Protein AF-A0AAQ2US62-F1 (afdb_monomer_lite)

Foldseek 3Di:
DPDQLVVLCVVLVHDLQQLCVQLVHGSVVSVVCNVCVVPDDPSSNVSNVRSCVVSVGPPDD

Radius of gyration: 10.41 Å; chains: 1; bounding box: 22×26×28 Å

Secondary structure (DSSP, 8-state):
----HHHHHHHH---HHHHHHHTTS-HHHHHHHHH-GGG--HHHHHHHHHHHHHTT-S---

Sequence (61 aa):
MAKNYRKMIKDSGVKMYEVAHEAHTNASNLSVWLRYPEDLNNSQKERLENALQKLNIGSSN

Organism: Oenococcus oeni (NCBI:txid1247)

Structure (mmCIF, N/CA/C/O backbone):
data_AF-A0AAQ2US62-F1
#
_entry.id   AF-A0AAQ2US62-F1
#
loop_
_atom_site.group_PDB
_atom_site.id
_atom_site.type_symbol
_atom_site.label_atom_id
_atom_site.label_alt_id
_atom_site.label_comp_id
_atom_site.label_asym_id
_atom_site.label_entity_id
_atom_site.label_seq_id
_atom_site.pdbx_PDB_ins_code
_atom_site.Cartn_x
_atom_site.Cartn_y
_atom_site.Cartn_z
_atom_site.occupancy
_atom_site.B_iso_or_equiv
_atom_site.auth_seq_id
_atom_site.auth_comp_id
_atom_site.auth_asym_id
_atom_site.auth_atom_id
_atom_site.pdbx_PDB_model_num
ATOM 1 N N . MET A 1 1 ? -0.736 -18.525 -1.195 1.00 49.50 1 MET A N 1
ATOM 2 C CA . MET A 1 1 ? -1.689 -17.392 -1.225 1.00 49.50 1 MET A CA 1
ATOM 3 C C . MET A 1 1 ? -0.903 -16.113 -1.484 1.00 49.50 1 MET A C 1
ATOM 5 O O . MET A 1 1 ? 0.038 -15.864 -0.741 1.00 49.50 1 MET A O 1
ATOM 9 N N . ALA A 1 2 ? -1.236 -15.325 -2.509 1.00 61.97 2 ALA A N 1
ATOM 10 C CA . ALA A 1 2 ? -0.646 -13.992 -2.669 1.00 61.97 2 ALA A CA 1
ATOM 11 C C . ALA A 1 2 ? -1.117 -13.077 -1.520 1.00 61.97 2 ALA A C 1
ATOM 13 O O . ALA A 1 2 ? -2.289 -13.128 -1.136 1.00 61.97 2 ALA A O 1
ATOM 14 N N . LYS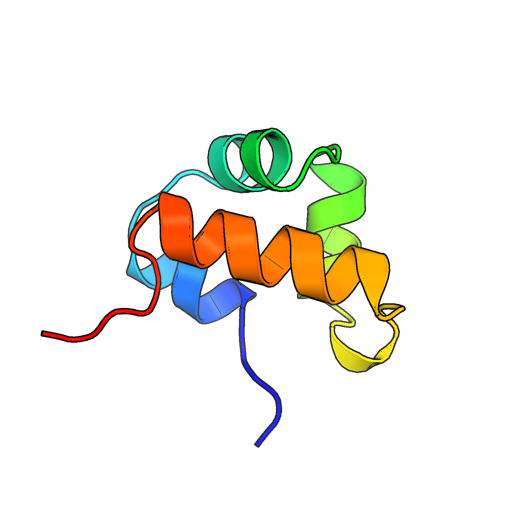 A 1 3 ? -0.216 -12.271 -0.940 1.00 73.81 3 LYS A N 1
ATOM 15 C CA . LYS A 1 3 ? -0.583 -11.292 0.097 1.00 73.81 3 LYS A CA 1
ATOM 16 C C . LYS A 1 3 ? -1.532 -10.259 -0.513 1.00 73.81 3 LYS A C 1
ATOM 18 O O . LYS A 1 3 ? -1.183 -9.590 -1.480 1.00 73.81 3 LYS A O 1
ATOM 23 N N . ASN A 1 4 ? -2.727 -10.108 0.056 1.00 89.38 4 ASN A N 1
ATOM 24 C CA . ASN A 1 4 ? -3.690 -9.109 -0.406 1.00 89.38 4 ASN A CA 1
ATOM 25 C C . ASN A 1 4 ? -3.478 -7.783 0.342 1.00 89.38 4 ASN A C 1
ATOM 27 O O . ASN A 1 4 ? -4.236 -7.440 1.252 1.00 89.38 4 ASN A O 1
ATOM 31 N N . TYR A 1 5 ? -2.436 -7.042 -0.046 1.00 92.81 5 TYR A N 1
ATOM 32 C CA . TYR A 1 5 ? -2.076 -5.761 0.573 1.00 92.81 5 TYR A CA 1
ATOM 33 C C . TYR A 1 5 ? -3.238 -4.757 0.558 1.00 92.81 5 TYR A C 1
ATOM 35 O O . TYR A 1 5 ? -3.468 -4.053 1.538 1.00 92.81 5 TYR A O 1
ATOM 43 N N . ARG A 1 6 ? -4.034 -4.733 -0.524 1.00 92.88 6 ARG A N 1
ATOM 44 C CA . ARG A 1 6 ? -5.194 -3.837 -0.642 1.00 92.88 6 ARG A CA 1
ATOM 45 C C . ARG A 1 6 ? -6.231 -4.105 0.444 1.00 92.88 6 ARG A C 1
ATOM 47 O O . ARG A 1 6 ? -6.771 -3.157 1.011 1.00 92.88 6 ARG A O 1
ATOM 54 N N . LYS A 1 7 ? -6.518 -5.381 0.718 1.00 92.50 7 LYS A N 1
ATOM 55 C CA . LYS A 1 7 ? -7.435 -5.774 1.789 1.00 92.50 7 LYS A CA 1
ATOM 56 C C . LYS A 1 7 ? -6.880 -5.378 3.158 1.00 92.50 7 LYS A C 1
ATOM 58 O O . LYS A 1 7 ? -7.606 -4.763 3.922 1.00 92.50 7 LYS A O 1
ATOM 63 N N . MET A 1 8 ? -5.597 -5.629 3.416 1.00 93.31 8 MET A N 1
ATOM 64 C CA . MET A 1 8 ? -4.958 -5.267 4.690 1.00 93.31 8 MET A CA 1
ATOM 65 C C . MET A 1 8 ? -5.059 -3.763 4.988 1.00 93.31 8 MET A C 1
ATOM 67 O O . MET A 1 8 ? -5.452 -3.386 6.085 1.00 93.31 8 MET A O 1
ATOM 71 N N . ILE A 1 9 ? -4.766 -2.908 4.001 1.00 93.81 9 ILE A N 1
ATOM 72 C CA . ILE A 1 9 ? -4.871 -1.444 4.147 1.00 93.81 9 ILE A CA 1
ATOM 73 C C . ILE A 1 9 ? -6.325 -1.012 4.361 1.00 93.81 9 ILE A C 1
ATOM 75 O O . ILE A 1 9 ? -6.605 -0.120 5.154 1.00 93.81 9 ILE A O 1
ATOM 79 N N . LYS A 1 10 ? -7.272 -1.634 3.649 1.00 92.69 10 LYS A N 1
ATOM 80 C CA . LYS A 1 10 ? -8.694 -1.323 3.818 1.00 92.69 10 LYS A CA 1
ATOM 81 C C . LYS A 1 10 ? -9.172 -1.673 5.229 1.00 92.69 10 LYS A C 1
ATOM 83 O O . LYS A 1 10 ? -9.883 -0.876 5.835 1.00 92.69 10 LYS A O 1
ATOM 88 N N . ASP A 1 11 ? -8.784 -2.844 5.722 1.00 93.38 11 ASP A N 1
ATOM 89 C CA . ASP A 1 11 ? -9.232 -3.375 7.008 1.00 93.38 11 ASP A CA 1
ATOM 90 C C . ASP A 1 11 ? -8.566 -2.645 8.194 1.00 93.38 11 ASP A C 1
ATOM 92 O O . ASP A 1 11 ? -9.143 -2.608 9.277 1.00 93.38 11 ASP A O 1
ATOM 96 N N . SER A 1 12 ? -7.405 -2.000 8.000 1.00 93.56 12 SER A N 1
ATOM 97 C CA . SER A 1 12 ? -6.746 -1.197 9.045 1.00 93.56 12 SER A CA 1
ATOM 98 C C . SER A 1 12 ? -7.345 0.197 9.254 1.00 93.56 12 SER A C 1
ATOM 100 O O . SER A 1 12 ? -7.038 0.852 10.246 1.00 93.56 12 SER A O 1
ATOM 102 N N . GLY A 1 13 ? -8.159 0.693 8.316 1.00 93.50 13 GLY A N 1
ATOM 103 C CA . GLY A 1 13 ? -8.711 2.053 8.358 1.00 93.50 13 GLY A CA 1
ATOM 104 C C . GLY A 1 13 ? -7.715 3.171 8.007 1.00 93.50 13 G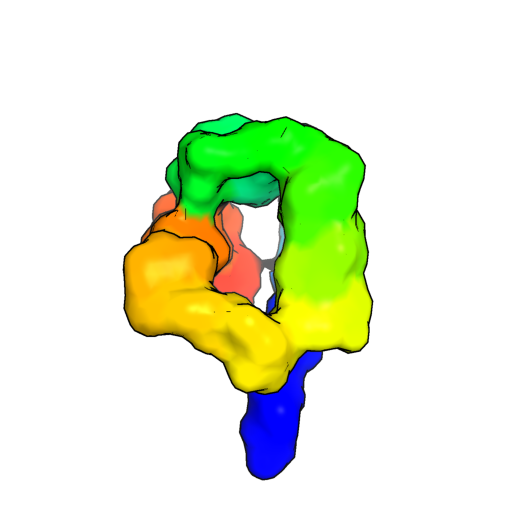LY A C 1
ATOM 105 O O . GLY A 1 13 ? -8.125 4.332 7.908 1.00 93.50 13 GLY A O 1
ATOM 106 N N . VAL A 1 14 ? -6.445 2.833 7.761 1.00 95.38 14 VAL A N 1
ATOM 107 C CA . VAL A 1 14 ? -5.397 3.777 7.345 1.00 95.38 14 VAL A CA 1
ATOM 108 C C . VAL A 1 14 ? -5.688 4.297 5.938 1.00 95.38 14 VAL A C 1
ATOM 110 O O . VAL A 1 14 ? -6.134 3.560 5.050 1.00 95.38 14 VAL A O 1
ATOM 113 N N . LYS A 1 15 ? -5.454 5.591 5.700 1.00 95.12 15 LYS A N 1
ATOM 114 C CA . LYS A 1 15 ? -5.731 6.186 4.393 1.00 95.12 15 LYS A CA 1
ATOM 115 C C . LYS A 1 15 ? -4.662 5.779 3.386 1.00 95.12 15 LYS A C 1
ATOM 117 O O . LYS A 1 15 ? -3.469 5.741 3.665 1.00 95.12 15 LYS A O 1
ATOM 122 N N . MET A 1 16 ? -5.094 5.557 2.145 1.00 93.75 16 MET A N 1
ATOM 123 C CA . MET A 1 16 ? -4.209 5.115 1.063 1.00 93.75 16 MET A CA 1
ATOM 124 C C . MET A 1 16 ? -3.041 6.086 0.804 1.00 93.75 16 MET A C 1
ATOM 126 O O . MET A 1 16 ? -1.958 5.656 0.416 1.00 93.75 16 MET A O 1
ATOM 130 N N . TYR A 1 17 ? -3.243 7.392 1.020 1.00 95.62 17 TYR A N 1
ATOM 131 C CA . TYR A 1 17 ? -2.184 8.388 0.838 1.00 95.62 17 TYR A CA 1
ATOM 132 C C . TYR A 1 17 ? -1.091 8.295 1.916 1.00 95.62 17 TYR A C 1
ATOM 134 O O . TYR A 1 17 ? 0.061 8.583 1.611 1.00 95.62 17 TYR A O 1
ATOM 142 N N . GLU A 1 18 ? -1.423 7.861 3.138 1.00 97.06 18 GLU A N 1
ATOM 143 C CA . GLU A 1 18 ? -0.453 7.665 4.228 1.00 97.06 18 GLU A CA 1
ATOM 144 C C . GLU A 1 18 ? 0.471 6.495 3.896 1.00 97.06 18 GLU A C 1
ATOM 146 O O . GLU A 1 18 ? 1.691 6.608 3.985 1.00 97.06 18 GLU A O 1
ATOM 151 N N . VAL A 1 19 ? -0.103 5.402 3.382 1.00 97.50 19 VAL A N 1
ATOM 152 C CA . VAL A 1 19 ? 0.671 4.255 2.888 1.00 97.50 19 VAL A CA 1
ATOM 153 C C . VAL A 1 19 ? 1.574 4.660 1.723 1.00 97.50 19 VAL A C 1
ATOM 155 O O . VAL A 1 19 ? 2.728 4.243 1.668 1.00 97.50 19 VAL A O 1
ATOM 158 N N . ALA A 1 20 ? 1.078 5.482 0.791 1.00 97.81 20 ALA A N 1
ATOM 159 C CA . ALA A 1 20 ? 1.882 5.947 -0.339 1.00 97.81 20 ALA A CA 1
ATOM 160 C C . ALA A 1 20 ? 3.071 6.798 0.132 1.00 97.81 20 ALA A C 1
ATOM 162 O O . ALA A 1 20 ? 4.189 6.601 -0.345 1.00 97.81 20 ALA A O 1
ATOM 163 N N . HIS A 1 21 ? 2.830 7.691 1.097 1.00 97.88 21 HIS A N 1
ATOM 164 C CA . HIS A 1 21 ? 3.859 8.527 1.703 1.00 97.88 21 HIS A CA 1
ATOM 165 C C . HIS A 1 21 ? 4.958 7.686 2.367 1.00 97.88 21 HIS A C 1
ATOM 167 O O . HIS A 1 21 ? 6.128 7.838 2.013 1.00 97.88 21 HIS A O 1
ATOM 173 N N . GLU A 1 22 ? 4.586 6.747 3.243 1.00 97.94 22 GLU A N 1
ATOM 174 C CA . GLU A 1 22 ? 5.542 5.874 3.942 1.00 97.94 22 GLU A CA 1
ATOM 175 C C . GLU A 1 22 ? 6.286 4.918 3.002 1.00 97.94 22 GLU A C 1
ATOM 177 O O . GLU A 1 22 ? 7.459 4.616 3.216 1.00 97.94 22 GLU A O 1
ATOM 182 N N . ALA A 1 23 ? 5.641 4.465 1.924 1.00 97.62 23 ALA A N 1
ATOM 183 C CA . ALA A 1 23 ? 6.275 3.631 0.903 1.00 97.62 23 ALA A CA 1
ATOM 184 C C . ALA A 1 23 ? 7.147 4.440 -0.080 1.00 97.62 23 ALA A C 1
ATOM 186 O O . ALA A 1 23 ? 7.685 3.877 -1.039 1.00 97.62 23 ALA A O 1
ATOM 187 N N . HIS A 1 24 ? 7.279 5.756 0.129 1.00 97.50 24 HIS A N 1
ATOM 188 C CA . HIS A 1 24 ? 8.012 6.678 -0.738 1.00 97.50 24 HIS A CA 1
ATOM 189 C C . HIS A 1 24 ? 7.584 6.558 -2.210 1.00 97.50 24 HIS A C 1
ATOM 191 O O . HIS A 1 24 ? 8.404 6.399 -3.121 1.00 97.50 24 HIS A O 1
ATOM 197 N N . THR A 1 25 ? 6.271 6.591 -2.435 1.00 97.31 25 THR A N 1
ATOM 198 C CA . THR A 1 25 ? 5.643 6.534 -3.757 1.00 97.31 25 THR A CA 1
ATOM 199 C C . THR A 1 25 ? 4.441 7.481 -3.825 1.00 97.31 25 THR A C 1
ATOM 201 O O . THR A 1 25 ? 4.053 8.100 -2.838 1.00 97.31 25 THR A O 1
ATOM 204 N N . ASN A 1 26 ? 3.838 7.631 -5.002 1.00 96.62 26 ASN A N 1
ATOM 205 C CA . ASN A 1 26 ? 2.605 8.407 -5.155 1.00 96.62 26 ASN A CA 1
ATOM 206 C C . ASN A 1 26 ? 1.368 7.492 -5.146 1.00 96.62 26 ASN A C 1
ATOM 208 O O . ASN A 1 26 ? 1.467 6.281 -5.353 1.00 96.62 26 ASN A O 1
ATOM 212 N N . ALA A 1 27 ? 0.187 8.075 -4.927 1.00 93.19 27 ALA A N 1
ATOM 213 C CA . ALA A 1 27 ? -1.063 7.320 -4.825 1.00 93.19 27 ALA A CA 1
ATOM 214 C C . ALA A 1 27 ? -1.399 6.521 -6.101 1.00 93.19 27 ALA A C 1
ATOM 216 O O . ALA A 1 27 ? -1.929 5.412 -6.009 1.00 93.19 27 ALA A O 1
ATOM 217 N N . SER A 1 28 ? -1.059 7.047 -7.283 1.00 95.62 28 SER A N 1
ATOM 218 C CA . SER A 1 28 ? -1.275 6.361 -8.563 1.00 95.62 28 SER A CA 1
ATOM 219 C C . SER A 1 28 ? -0.417 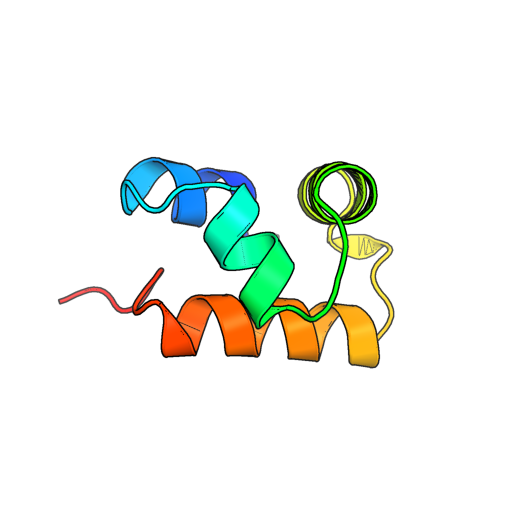5.101 -8.671 1.00 95.62 28 SER A C 1
ATOM 221 O O . SER A 1 28 ? -0.939 4.024 -8.951 1.00 95.62 28 SER A O 1
ATOM 223 N N . ASN A 1 29 ? 0.877 5.207 -8.365 1.00 96.31 29 ASN A N 1
ATOM 224 C CA . ASN A 1 29 ? 1.810 4.083 -8.353 1.00 96.31 29 ASN A CA 1
ATOM 225 C C . ASN A 1 29 ? 1.422 3.053 -7.291 1.00 96.31 29 ASN A C 1
ATOM 227 O O . ASN A 1 29 ? 1.396 1.864 -7.593 1.00 96.31 29 ASN A O 1
ATOM 231 N N . LEU A 1 30 ? 1.050 3.488 -6.083 1.00 96.88 30 LEU A N 1
ATOM 232 C CA . LEU A 1 30 ? 0.563 2.573 -5.051 1.00 96.88 30 LEU A CA 1
ATOM 233 C C . LEU A 1 30 ? -0.683 1.809 -5.526 1.00 96.88 30 LEU A C 1
ATOM 235 O O . LEU A 1 30 ? -0.776 0.604 -5.325 1.00 96.88 30 LEU A O 1
ATOM 239 N N . SER A 1 31 ? -1.624 2.468 -6.206 1.00 95.69 31 SER A N 1
ATOM 240 C CA . SER A 1 31 ? -2.808 1.798 -6.762 1.00 95.69 31 SER A CA 1
ATOM 241 C C . SER A 1 31 ? -2.441 0.686 -7.756 1.00 95.69 31 SER A C 1
ATOM 243 O O . SER A 1 31 ? -3.067 -0.376 -7.740 1.00 95.69 31 SER A O 1
ATOM 245 N N . VAL A 1 32 ? -1.405 0.901 -8.578 1.00 96.00 32 VAL A N 1
ATOM 246 C CA . VAL A 1 32 ? -0.853 -0.121 -9.484 1.00 96.00 32 VAL A CA 1
ATOM 247 C C . VAL A 1 32 ? -0.212 -1.256 -8.687 1.00 96.00 32 VAL A C 1
ATOM 249 O O . VAL A 1 32 ? -0.543 -2.414 -8.924 1.00 96.00 32 VAL A O 1
ATOM 252 N N . TRP A 1 33 ? 0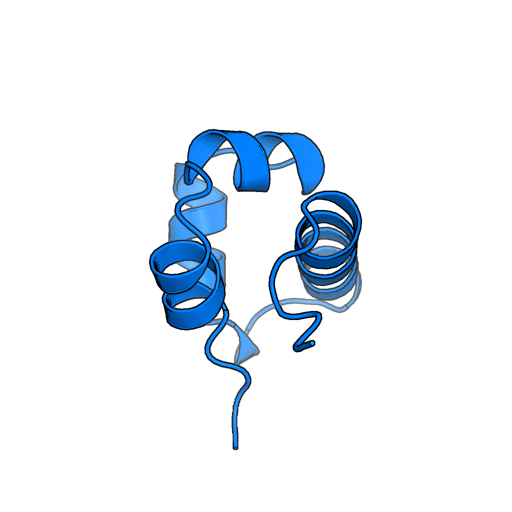.619 -0.938 -7.690 1.00 95.94 33 TRP A N 1
ATOM 253 C CA . TRP A 1 33 ? 1.278 -1.934 -6.837 1.00 95.94 33 TRP A CA 1
ATOM 254 C C . TRP A 1 33 ? 0.282 -2.848 -6.124 1.00 95.94 33 TRP A C 1
ATOM 256 O O . TRP A 1 33 ? 0.489 -4.051 -6.021 1.00 95.94 33 TRP A O 1
ATOM 266 N N . LEU A 1 34 ? -0.825 -2.282 -5.647 1.00 94.69 34 LEU A N 1
ATOM 267 C CA . LEU A 1 34 ? -1.877 -3.027 -4.959 1.00 94.69 34 LEU A CA 1
ATOM 268 C C . LEU A 1 34 ? -2.757 -3.849 -5.908 1.00 94.69 34 LEU A C 1
ATOM 270 O O . LEU A 1 34 ? -3.480 -4.729 -5.440 1.00 94.69 34 LEU A O 1
ATOM 274 N N . ARG A 1 35 ? -2.756 -3.531 -7.208 1.00 94.88 35 ARG A N 1
ATOM 275 C CA . ARG A 1 35 ? -3.477 -4.292 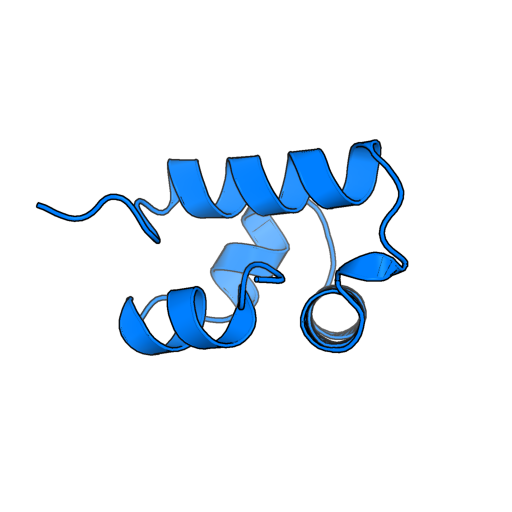-8.235 1.00 94.88 35 ARG A CA 1
ATOM 276 C C . ARG A 1 35 ? -2.649 -5.473 -8.741 1.00 94.88 35 ARG A C 1
ATOM 278 O O . ARG A 1 35 ? -3.236 -6.526 -8.949 1.00 94.88 35 ARG A O 1
ATOM 285 N N . TYR A 1 36 ? -1.340 -5.279 -8.892 1.00 94.50 36 TYR A N 1
ATOM 286 C CA . TYR A 1 36 ? -0.398 -6.270 -9.420 1.00 94.50 36 TYR A CA 1
ATOM 287 C C . TYR A 1 36 ? 0.806 -6.448 -8.474 1.00 94.50 36 TYR A C 1
ATOM 289 O O . TYR A 1 36 ? 1.932 -6.072 -8.808 1.00 94.50 36 TYR A O 1
ATOM 297 N N . PRO A 1 37 ? 0.593 -6.946 -7.243 1.00 92.38 37 PRO A N 1
ATOM 298 C CA . PRO A 1 37 ? 1.666 -7.097 -6.260 1.00 92.38 37 PRO A CA 1
ATOM 299 C C . PRO A 1 37 ? 2.749 -8.110 -6.663 1.00 92.38 37 PRO A C 1
ATOM 301 O O . PRO A 1 37 ? 3.869 -8.042 -6.157 1.00 92.38 37 PRO A O 1
ATOM 304 N N . GLU A 1 38 ? 2.427 -9.051 -7.548 1.00 92.38 38 GLU A N 1
ATOM 305 C CA . GLU A 1 38 ? 3.339 -10.036 -8.132 1.00 92.38 38 GLU A CA 1
ATOM 306 C C . GLU A 1 38 ? 4.368 -9.432 -9.098 1.00 92.38 38 GLU A C 1
ATOM 308 O O . GLU A 1 38 ? 5.459 -9.983 -9.225 1.00 92.38 38 GLU A O 1
ATOM 313 N N . ASP A 1 39 ? 4.057 -8.281 -9.702 1.00 94.44 39 ASP A N 1
ATOM 314 C CA . ASP A 1 39 ? 4.930 -7.585 -10.657 1.00 94.44 39 ASP A CA 1
ATOM 315 C C . ASP A 1 39 ? 5.926 -6.639 -9.964 1.00 94.44 39 ASP A C 1
ATOM 317 O O . ASP A 1 39 ? 6.775 -6.015 -10.608 1.00 94.44 39 ASP A O 1
ATOM 321 N N . LEU A 1 40 ? 5.826 -6.496 -8.638 1.00 94.56 40 LEU A N 1
ATOM 322 C CA . LEU A 1 40 ? 6.712 -5.632 -7.870 1.00 94.56 40 LEU A CA 1
ATOM 323 C C . LEU A 1 40 ? 8.124 -6.197 -7.823 1.00 94.56 40 LEU A C 1
ATOM 325 O O . LEU A 1 40 ? 8.355 -7.333 -7.407 1.00 94.56 40 LEU A O 1
ATOM 329 N N . ASN A 1 41 ? 9.098 -5.346 -8.136 1.00 96.19 41 ASN A N 1
ATOM 330 C CA . ASN A 1 41 ? 10.488 -5.674 -7.856 1.00 96.19 41 ASN A CA 1
ATOM 331 C C . ASN A 1 41 ? 10.760 -5.677 -6.340 1.00 96.19 41 ASN A C 1
ATOM 333 O O . ASN A 1 41 ? 9.990 -5.132 -5.542 1.00 96.19 41 ASN A O 1
ATOM 337 N N . ASN A 1 42 ? 11.900 -6.249 -5.943 1.00 96.50 42 ASN A N 1
ATOM 338 C CA . ASN A 1 42 ? 12.262 -6.404 -4.531 1.00 96.50 42 ASN A CA 1
ATOM 339 C C . ASN A 1 42 ? 12.233 -5.077 -3.753 1.00 96.50 42 ASN A C 1
ATOM 341 O O . ASN A 1 42 ? 11.692 -5.035 -2.655 1.00 96.50 42 ASN A O 1
ATOM 345 N N . SER A 1 43 ? 12.722 -3.980 -4.341 1.00 97.25 43 SER A N 1
ATOM 346 C CA . SER A 1 43 ? 12.741 -2.663 -3.687 1.00 97.25 43 SER A CA 1
ATOM 347 C C . SER A 1 43 ? 11.340 -2.060 -3.515 1.00 97.25 43 SER A C 1
ATOM 349 O O . SER A 1 43 ? 11.053 -1.401 -2.516 1.00 97.25 43 SER A O 1
ATOM 351 N N . GLN A 1 44 ? 10.442 -2.244 -4.484 1.00 96.94 44 GLN A N 1
ATOM 352 C CA . GLN A 1 44 ? 9.050 -1.799 -4.361 1.00 96.94 44 GLN A CA 1
ATOM 353 C C . GLN A 1 44 ? 8.311 -2.608 -3.296 1.00 96.94 44 GLN A C 1
ATOM 355 O O . GLN A 1 44 ? 7.612 -2.033 -2.463 1.00 96.94 44 GLN A O 1
ATOM 360 N N . LYS A 1 45 ? 8.511 -3.929 -3.297 1.00 95.88 45 LYS A N 1
ATOM 361 C CA . LYS A 1 45 ? 7.911 -4.833 -2.319 1.00 95.88 45 LYS A CA 1
ATOM 362 C C . LYS A 1 45 ? 8.387 -4.525 -0.901 1.00 95.88 45 LYS A C 1
ATOM 364 O O . LYS A 1 45 ? 7.555 -4.387 -0.015 1.00 95.88 45 LYS A O 1
ATOM 369 N N . GLU A 1 46 ? 9.689 -4.337 -0.707 1.00 96.69 46 GLU A N 1
ATOM 370 C CA . GLU A 1 46 ? 10.270 -3.971 0.588 1.00 96.69 46 GLU A CA 1
ATOM 371 C C . GLU A 1 46 ? 9.721 -2.633 1.098 1.00 96.69 46 GLU A C 1
ATOM 373 O O . GLU A 1 46 ? 9.286 -2.541 2.242 1.00 96.69 46 GLU A O 1
ATOM 378 N N . ARG A 1 47 ? 9.653 -1.603 0.244 1.00 97.44 47 ARG A N 1
ATOM 379 C CA . ARG A 1 47 ? 9.071 -0.306 0.629 1.00 97.44 47 ARG A CA 1
ATOM 380 C C . ARG A 1 47 ? 7.603 -0.417 1.025 1.00 97.44 47 ARG A C 1
ATOM 382 O O . ARG A 1 47 ? 7.201 0.191 2.013 1.00 97.44 47 ARG A O 1
ATOM 389 N N . LEU A 1 48 ? 6.815 -1.190 0.277 1.00 96.56 48 LEU A N 1
ATOM 390 C CA . LEU A 1 48 ? 5.416 -1.437 0.612 1.00 96.56 48 LEU A CA 1
ATOM 391 C C . LEU A 1 48 ? 5.294 -2.175 1.951 1.00 96.56 48 LEU A C 1
ATOM 393 O O . LEU A 1 48 ? 4.530 -1.750 2.808 1.00 96.56 48 LEU A O 1
ATOM 397 N N . GLU A 1 49 ? 6.052 -3.250 2.159 1.00 95.25 49 GLU A N 1
ATOM 398 C CA . GLU A 1 49 ? 5.989 -4.038 3.394 1.00 95.25 49 GLU A CA 1
ATOM 399 C C . GLU A 1 49 ? 6.470 -3.243 4.617 1.00 95.25 49 GLU A C 1
ATOM 401 O O . GLU A 1 49 ? 5.806 -3.278 5.654 1.00 95.25 49 GLU A O 1
ATOM 406 N N . ASN A 1 50 ? 7.530 -2.443 4.479 1.00 96.75 50 ASN A N 1
ATOM 407 C CA . ASN A 1 50 ? 8.000 -1.539 5.531 1.00 96.75 50 ASN A CA 1
ATOM 408 C C . ASN A 1 50 ? 6.958 -0.463 5.869 1.00 96.75 50 ASN A C 1
ATOM 410 O O . ASN A 1 50 ? 6.746 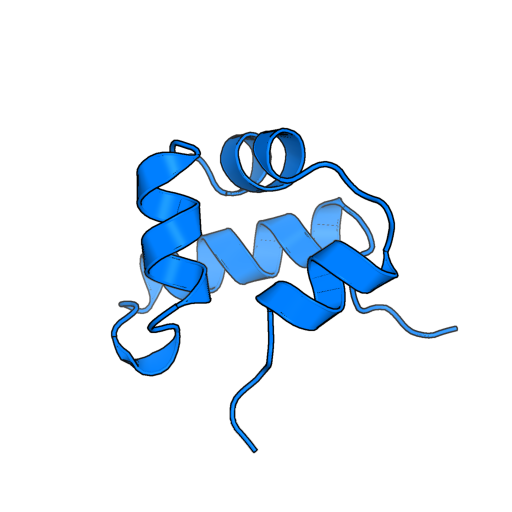-0.165 7.044 1.00 96.75 50 ASN A O 1
ATOM 414 N N . ALA A 1 51 ? 6.272 0.097 4.866 1.00 97.25 51 ALA A N 1
ATOM 415 C CA . ALA A 1 51 ? 5.194 1.057 5.094 1.00 97.25 51 ALA A CA 1
ATOM 416 C C . ALA A 1 51 ? 4.034 0.430 5.879 1.00 97.25 51 ALA A C 1
ATOM 418 O O . ALA A 1 51 ? 3.541 1.025 6.835 1.00 97.25 51 ALA A O 1
ATOM 419 N N . LEU A 1 52 ? 3.634 -0.795 5.523 1.00 95.69 52 LEU A N 1
ATOM 420 C CA . LEU A 1 52 ? 2.594 -1.524 6.252 1.00 95.69 52 LEU A CA 1
ATOM 421 C C . LEU A 1 52 ? 3.006 -1.786 7.706 1.00 95.69 52 LEU A C 1
ATOM 423 O O . LEU A 1 52 ? 2.208 -1.538 8.604 1.00 95.69 52 LEU A O 1
ATOM 427 N N . GLN A 1 53 ? 4.247 -2.216 7.949 1.00 95.50 53 GLN A N 1
ATOM 428 C CA . GLN A 1 53 ? 4.758 -2.447 9.303 1.00 95.50 53 GLN A CA 1
ATOM 429 C C . GLN A 1 53 ? 4.795 -1.167 10.145 1.00 95.50 53 GLN A C 1
ATOM 431 O O . GLN A 1 53 ? 4.297 -1.168 11.269 1.00 95.50 53 GLN A O 1
ATOM 436 N N . LYS A 1 54 ? 5.323 -0.061 9.604 1.00 96.06 54 LYS A N 1
ATOM 437 C CA . LYS A 1 54 ? 5.365 1.239 10.299 1.00 96.06 54 LYS A CA 1
ATOM 438 C C . LYS A 1 54 ? 3.978 1.758 10.669 1.00 96.06 54 LYS A C 1
ATOM 440 O O . LYS A 1 54 ? 3.805 2.348 11.729 1.00 96.06 54 LYS A O 1
ATOM 445 N N . LEU A 1 55 ? 3.000 1.521 9.799 1.00 95.56 55 LEU A N 1
ATOM 446 C CA . LEU A 1 55 ? 1.606 1.913 10.002 1.00 95.56 55 LEU A CA 1
ATOM 447 C C . LEU A 1 55 ? 0.811 0.875 10.812 1.00 95.56 55 LEU A C 1
ATOM 449 O O . LEU A 1 55 ? -0.405 1.001 10.943 1.00 95.56 55 LEU A O 1
ATOM 453 N N . ASN A 1 56 ? 1.482 -0.150 11.348 1.00 94.06 56 ASN A N 1
ATOM 454 C CA . ASN A 1 56 ? 0.895 -1.245 12.118 1.00 94.06 56 ASN A CA 1
ATOM 455 C C . ASN A 1 56 ? -0.242 -1.987 11.377 1.00 94.06 56 ASN A C 1
ATOM 457 O O . ASN A 1 56 ? -1.208 -2.460 11.974 1.00 94.06 56 ASN A O 1
ATOM 461 N N . ILE A 1 57 ? -0.138 -2.084 10.049 1.00 92.12 57 ILE A N 1
ATOM 462 C CA . ILE A 1 57 ? -1.104 -2.748 9.173 1.00 92.12 57 ILE A CA 1
ATOM 463 C C . ILE A 1 57 ? -0.692 -4.211 8.993 1.00 92.12 57 ILE A C 1
ATOM 465 O O . ILE A 1 57 ? 0.321 -4.512 8.362 1.00 92.12 57 ILE A O 1
ATOM 469 N N . GLY A 1 58 ? -1.516 -5.138 9.485 1.00 77.06 58 GLY A N 1
ATOM 470 C CA . GLY A 1 58 ? -1.275 -6.579 9.343 1.00 77.06 58 GLY A CA 1
ATOM 471 C C . GLY A 1 58 ? -0.522 -7.233 10.502 1.00 77.06 58 GLY A C 1
ATOM 472 O O . GLY A 1 58 ? -0.347 -8.449 10.478 1.00 77.06 58 GLY A O 1
ATOM 473 N N . SER A 1 59 ? -0.137 -6.468 11.524 1.00 59.94 59 SER A N 1
ATOM 474 C CA . SER A 1 59 ? 0.158 -7.023 12.845 1.00 59.94 59 SER A CA 1
ATOM 475 C C . SER A 1 59 ? -1.173 -7.360 13.515 1.00 59.94 59 SER A C 1
ATOM 477 O O . SER A 1 59 ? -1.822 -6.497 14.102 1.00 59.94 59 SER A O 1
ATOM 479 N N . SER A 1 60 ? -1.632 -8.600 13.358 1.00 42.94 60 SER A N 1
ATOM 480 C CA . SER A 1 60 ? -2.703 -9.129 14.200 1.00 42.94 60 SER A CA 1
ATOM 481 C C . SER A 1 60 ? -2.229 -9.141 15.654 1.00 42.94 60 SER A C 1
ATOM 483 O O . SER A 1 60 ? -1.213 -9.765 15.954 1.00 42.94 60 SER A O 1
ATOM 485 N N . ASN A 1 61 ? -2.971 -8.463 16.530 1.00 34.91 61 ASN A N 1
ATOM 486 C CA . ASN A 1 61 ? -3.232 -9.008 17.863 1.00 34.91 61 ASN A CA 1
ATOM 487 C C . ASN A 1 61 ? -4.301 -10.094 17.732 1.00 34.91 61 ASN A C 1
ATOM 489 O O . ASN A 1 61 ? -5.217 -9.897 16.897 1.00 34.91 61 ASN A O 1
#

pLDDT: mean 90.89, std 13.21, range [34.91, 97.94]